Protein AF-A0A0C9VTY7-F1 (afdb_monomer_lite)

Structure (mmCIF, N/CA/C/O backbone):
data_AF-A0A0C9VTY7-F1
#
_entry.id   AF-A0A0C9VTY7-F1
#
loop_
_atom_site.group_PDB
_atom_site.id
_atom_site.type_symbol
_atom_site.label_atom_id
_atom_site.label_alt_id
_atom_site.label_comp_id
_atom_site.label_asym_id
_atom_site.label_entity_id
_atom_site.label_seq_id
_atom_site.pdbx_PDB_ins_code
_atom_site.Cartn_x
_atom_site.Cartn_y
_atom_site.Cartn_z
_atom_site.occupancy
_atom_site.B_iso_or_equiv
_atom_site.auth_seq_id
_atom_site.auth_comp_id
_atom_site.auth_asym_id
_atom_site.auth_atom_id
_atom_site.pdbx_PDB_model_num
ATOM 1 N N . ASN A 1 1 ? -18.142 -12.758 -41.971 1.00 35.06 1 ASN A N 1
ATOM 2 C CA . ASN A 1 1 ? -19.193 -12.155 -41.127 1.00 35.06 1 ASN A CA 1
ATOM 3 C C . ASN A 1 1 ? -19.067 -12.782 -39.743 1.00 35.06 1 ASN A C 1
ATOM 5 O O . ASN A 1 1 ? -19.565 -13.880 -39.543 1.00 35.06 1 ASN A O 1
ATOM 9 N N . PHE A 1 2 ? -18.262 -12.185 -38.860 1.00 32.06 2 PHE A N 1
ATOM 10 C CA . PHE A 1 2 ? -17.937 -12.742 -37.542 1.00 32.06 2 PHE A CA 1
ATOM 11 C C . PHE A 1 2 ? -18.556 -11.817 -36.490 1.00 32.06 2 PHE A C 1
ATOM 13 O O . PHE A 1 2 ? -18.163 -10.659 -36.382 1.00 32.06 2 PHE A O 1
ATOM 20 N N . LYS A 1 3 ? -19.565 -12.303 -35.763 1.00 42.81 3 LYS A N 1
ATOM 21 C CA . LYS A 1 3 ? -20.085 -11.657 -34.553 1.00 42.81 3 LYS A CA 1
ATOM 22 C C . LYS A 1 3 ? -19.570 -12.457 -33.367 1.00 42.81 3 LYS A C 1
ATOM 24 O O . LYS A 1 3 ? -19.920 -13.627 -33.244 1.00 42.81 3 LYS A O 1
ATOM 29 N N . ILE A 1 4 ? -18.775 -11.834 -32.503 1.00 48.75 4 ILE A N 1
ATOM 30 C CA . ILE A 1 4 ? -18.540 -12.347 -31.151 1.00 48.75 4 ILE A CA 1
ATOM 31 C C . ILE A 1 4 ? -19.103 -11.331 -30.160 1.00 48.75 4 ILE A C 1
ATOM 33 O O . ILE A 1 4 ? -18.948 -10.127 -30.343 1.00 48.75 4 ILE A O 1
ATOM 37 N N . LEU A 1 5 ? -19.706 -11.900 -29.117 1.00 47.16 5 LEU A N 1
ATOM 38 C CA . LEU A 1 5 ? -20.289 -11.340 -27.900 1.00 47.16 5 LEU A CA 1
ATOM 39 C C . LEU A 1 5 ? -21.820 -11.237 -27.888 1.00 47.16 5 LEU A C 1
ATOM 41 O O . LEU A 1 5 ? -22.489 -10.772 -28.808 1.00 47.16 5 LEU A O 1
ATOM 45 N N . TYR A 1 6 ? -22.339 -11.805 -26.803 1.00 54.84 6 TYR A N 1
ATOM 46 C CA . TYR A 1 6 ? -23.720 -12.127 -26.482 1.00 54.84 6 TYR A CA 1
ATOM 47 C C . TYR A 1 6 ? -24.621 -10.888 -26.582 1.00 54.84 6 TYR A C 1
ATOM 49 O O . TYR A 1 6 ? -24.477 -9.942 -25.814 1.00 54.84 6 TYR A O 1
ATOM 57 N N . SER A 1 7 ? -25.598 -10.907 -27.493 1.00 56.31 7 SER A N 1
ATOM 58 C CA . SER A 1 7 ? -26.464 -9.762 -27.832 1.00 56.31 7 SER A CA 1
ATOM 59 C C . SER A 1 7 ? -27.420 -9.302 -26.721 1.00 56.31 7 SER A C 1
ATOM 61 O O . SER A 1 7 ? -28.280 -8.462 -26.967 1.00 56.31 7 SER A O 1
ATOM 63 N N . LYS A 1 8 ? -27.330 -9.900 -25.529 1.00 60.34 8 LYS A N 1
ATOM 64 C CA . LYS A 1 8 ? -28.161 -9.581 -24.361 1.00 60.34 8 LYS A CA 1
ATOM 65 C C . LYS A 1 8 ? -27.415 -8.790 -23.283 1.00 60.34 8 LYS A C 1
ATOM 67 O O . LYS A 1 8 ? -28.044 -8.407 -22.305 1.00 60.34 8 LYS A O 1
ATOM 72 N N . VAL A 1 9 ? -26.107 -8.560 -23.429 1.00 63.75 9 VAL A N 1
ATOM 73 C CA . VAL A 1 9 ? -25.357 -7.681 -22.520 1.00 63.75 9 VAL A CA 1
ATOM 74 C C . VAL A 1 9 ? -25.272 -6.301 -23.158 1.00 63.75 9 VAL A C 1
ATOM 76 O O . VAL A 1 9 ? -24.829 -6.179 -24.298 1.00 63.75 9 VAL A O 1
ATOM 79 N N . ASN A 1 10 ? -25.695 -5.265 -22.435 1.00 69.81 10 ASN A N 1
ATOM 80 C CA . ASN A 1 10 ? -25.363 -3.896 -22.808 1.00 69.81 10 ASN A CA 1
ATOM 81 C C . ASN A 1 10 ? -23.847 -3.722 -22.624 1.00 69.81 10 ASN A C 1
ATOM 83 O O . ASN A 1 10 ? -23.364 -3.719 -21.493 1.00 69.81 10 ASN A O 1
ATOM 87 N N . ILE A 1 11 ? -23.091 -3.678 -23.724 1.00 67.38 11 ILE A N 1
ATOM 88 C CA . ILE A 1 11 ? -21.632 -3.546 -23.672 1.00 67.38 11 ILE A CA 1
ATOM 89 C C . ILE A 1 11 ? -21.311 -2.071 -23.450 1.00 67.38 11 ILE A C 1
ATOM 91 O O . ILE A 1 11 ? -21.278 -1.276 -24.388 1.00 67.38 11 ILE A O 1
ATOM 95 N N . ILE A 1 12 ? -21.088 -1.718 -22.189 1.00 72.38 12 ILE A N 1
ATOM 96 C CA . ILE A 1 12 ? -20.514 -0.431 -21.801 1.00 72.38 12 ILE A CA 1
ATOM 97 C C . ILE A 1 12 ? -19.079 -0.367 -22.357 1.00 72.38 12 ILE A C 1
ATOM 99 O O . ILE A 1 12 ? -18.383 -1.385 -22.413 1.00 72.38 12 ILE A O 1
ATOM 103 N N . SER A 1 13 ? -18.639 0.799 -22.841 1.00 85.31 13 SER A N 1
ATOM 104 C CA . SER A 1 13 ? -17.305 0.928 -23.437 1.00 85.31 13 SER A CA 1
ATOM 105 C C . SER A 1 13 ? -16.207 0.653 -22.406 1.00 85.31 13 SER A C 1
ATOM 107 O O . SER A 1 13 ? -16.355 0.947 -21.221 1.00 85.31 13 SER A O 1
ATOM 109 N N . GLN A 1 14 ? -15.061 0.145 -22.870 1.00 86.75 14 GLN A N 1
ATOM 110 C CA . GLN A 1 14 ? -13.888 -0.078 -22.013 1.00 86.75 14 GLN A CA 1
ATOM 111 C C . GLN A 1 14 ? -13.461 1.195 -21.269 1.00 86.75 14 GLN A C 1
ATOM 113 O O . GLN A 1 14 ? -13.024 1.117 -20.128 1.00 86.75 14 GLN A O 1
ATOM 118 N N . SER A 1 15 ? -13.623 2.364 -21.898 1.00 85.38 15 SER A N 1
ATOM 119 C CA . SER A 1 15 ? -13.305 3.657 -21.290 1.00 85.38 15 SER A CA 1
ATOM 120 C C . SER A 1 15 ? -14.190 3.979 -20.088 1.00 85.38 15 SER A C 1
ATOM 122 O O . SER A 1 15 ? -13.682 4.480 -19.094 1.00 85.38 15 SER A O 1
ATOM 124 N N . ILE A 1 16 ? -15.490 3.673 -20.164 1.00 83.44 16 ILE A N 1
ATOM 125 C CA . ILE A 1 16 ? -16.423 3.909 -19.058 1.00 83.44 16 ILE A CA 1
ATOM 126 C C . ILE A 1 16 ? -16.121 2.930 -17.924 1.00 83.44 16 ILE A C 1
ATOM 128 O O . ILE A 1 16 ? -15.999 3.351 -16.786 1.00 83.44 16 ILE A O 1
ATOM 132 N N . VAL A 1 17 ? -15.875 1.649 -18.228 1.00 88.12 17 VAL A N 1
ATOM 133 C CA . VAL A 1 17 ? -15.476 0.672 -17.198 1.00 88.12 17 VAL A CA 1
ATOM 134 C C . VAL A 1 17 ? -14.193 1.107 -16.483 1.00 88.12 17 VAL A C 1
ATOM 136 O O . VAL A 1 17 ? -14.121 1.036 -15.262 1.00 88.12 17 VAL A O 1
ATOM 139 N N . ALA A 1 18 ? -13.183 1.568 -17.224 1.00 87.56 18 ALA A N 1
ATOM 140 C CA . ALA A 1 18 ? -11.934 2.037 -16.632 1.00 87.56 18 ALA A CA 1
ATOM 141 C C . ALA A 1 18 ? -12.139 3.280 -15.753 1.00 87.56 18 ALA A C 1
ATOM 143 O O . ALA A 1 18 ? -11.557 3.360 -14.672 1.00 87.56 18 ALA A O 1
ATOM 144 N N . GLN A 1 19 ? -12.974 4.221 -16.201 1.00 88.00 19 GLN A N 1
ATOM 145 C CA . GLN A 1 19 ? -13.331 5.401 -15.421 1.00 88.00 19 GLN A CA 1
ATOM 146 C C . GLN A 1 19 ? -14.052 5.009 -14.127 1.00 88.00 19 GLN A C 1
ATOM 148 O O . GLN A 1 19 ? -13.596 5.388 -13.052 1.00 88.00 19 GLN A O 1
ATOM 153 N N . ASP A 1 20 ? -15.108 4.201 -14.218 1.00 91.00 20 ASP A N 1
ATOM 154 C CA . ASP A 1 20 ? -15.918 3.786 -13.070 1.00 91.00 20 ASP A CA 1
ATOM 155 C C . ASP A 1 20 ? -15.078 3.017 -12.039 1.00 91.00 20 ASP A C 1
ATOM 157 O O . ASP A 1 20 ? -15.181 3.253 -10.836 1.00 91.00 20 ASP A O 1
ATOM 161 N N . VAL A 1 21 ? -14.200 2.115 -12.499 1.00 90.69 21 VAL A N 1
ATOM 162 C CA . VAL A 1 21 ? -13.268 1.389 -11.620 1.00 90.69 21 VAL A CA 1
ATOM 163 C C . VAL A 1 21 ? -12.281 2.348 -10.955 1.00 90.69 21 VAL A C 1
ATOM 165 O O . VAL A 1 21 ? -12.004 2.194 -9.767 1.00 90.69 21 VAL A O 1
ATOM 168 N N . GLY A 1 22 ? -11.772 3.340 -11.689 1.00 90.75 22 GLY A N 1
ATOM 169 C CA . GLY A 1 22 ? -10.887 4.368 -11.142 1.00 90.75 22 GLY A CA 1
ATOM 170 C C . GLY A 1 22 ? -11.570 5.212 -10.066 1.00 90.75 22 GLY A C 1
ATOM 171 O O . GLY A 1 22 ? -11.017 5.387 -8.981 1.00 90.75 22 GLY A O 1
ATOM 172 N N . GLU A 1 23 ? -12.793 5.674 -10.325 1.00 92.62 23 GLU A N 1
ATOM 173 C CA . GLU A 1 23 ? -13.594 6.442 -9.365 1.00 92.62 23 GLU A CA 1
ATOM 174 C C . GLU A 1 23 ? -13.925 5.612 -8.118 1.00 92.62 23 GLU A C 1
ATOM 176 O O . GLU A 1 23 ? -13.737 6.081 -6.991 1.00 92.62 23 GLU A O 1
ATOM 181 N N . MET A 1 24 ? -14.342 4.356 -8.305 1.00 92.19 24 MET A N 1
ATOM 182 C CA . MET A 1 24 ? -14.591 3.423 -7.207 1.00 92.19 24 MET A CA 1
ATOM 183 C C . MET A 1 24 ? -13.326 3.206 -6.374 1.00 92.19 24 MET A C 1
ATOM 185 O O . MET A 1 24 ? -13.387 3.272 -5.149 1.00 92.19 24 MET A O 1
ATOM 189 N N . PHE A 1 25 ? -12.176 3.003 -7.019 1.00 9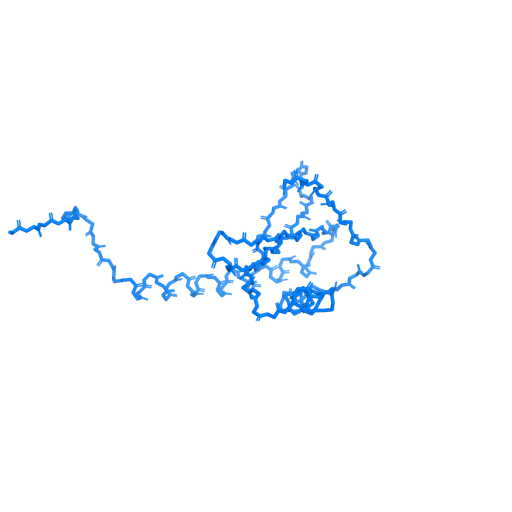0.50 25 PHE A N 1
ATOM 190 C CA . PHE A 1 25 ? -10.904 2.858 -6.323 1.00 90.50 25 PHE A CA 1
ATOM 191 C C . PHE A 1 25 ? -10.566 4.103 -5.500 1.00 90.50 25 PHE A C 1
ATOM 193 O O . PHE A 1 25 ? -10.246 3.969 -4.322 1.00 90.50 25 PHE A O 1
ATOM 200 N N . THR A 1 26 ? -10.683 5.309 -6.067 1.00 91.12 26 THR A N 1
ATOM 201 C CA . THR A 1 26 ? -10.417 6.558 -5.335 1.00 91.12 26 THR A CA 1
ATOM 202 C C . THR A 1 26 ? -11.329 6.706 -4.117 1.00 91.12 26 THR A C 1
ATOM 204 O O . THR A 1 26 ? -10.844 7.003 -3.025 1.00 91.12 26 THR A O 1
ATOM 207 N N . LEU A 1 27 ? -12.630 6.446 -4.270 1.00 92.50 27 LEU A N 1
ATOM 208 C CA . LEU A 1 27 ? -13.594 6.522 -3.168 1.00 92.50 27 LEU A CA 1
ATOM 209 C C . LEU A 1 27 ? -13.303 5.485 -2.076 1.00 92.50 27 LEU A C 1
ATOM 211 O O . LEU A 1 27 ? -13.272 5.816 -0.889 1.00 92.50 27 LEU A O 1
ATOM 215 N N . THR A 1 28 ? -13.066 4.230 -2.461 1.00 91.06 28 THR A N 1
ATOM 216 C CA . THR A 1 28 ? -12.748 3.157 -1.514 1.00 91.06 28 THR A CA 1
ATOM 217 C C . THR A 1 28 ? -11.423 3.417 -0.808 1.00 91.06 28 THR A C 1
ATOM 219 O O . THR A 1 28 ? -11.336 3.206 0.400 1.00 91.06 28 THR A O 1
ATOM 222 N N . LYS A 1 29 ? -10.413 3.923 -1.520 1.00 91.50 29 LYS A N 1
ATOM 223 C CA . LYS A 1 29 ? -9.104 4.263 -0.958 1.00 91.50 29 LYS A CA 1
ATOM 224 C C . LYS A 1 29 ? -9.228 5.289 0.161 1.00 91.50 29 LYS A C 1
ATOM 226 O O . LYS A 1 29 ? -8.674 5.065 1.231 1.00 91.50 29 LYS A O 1
ATOM 231 N N . GLU A 1 30 ? -9.998 6.356 -0.037 1.00 90.94 30 GLU A N 1
ATOM 232 C CA . GLU A 1 30 ? -10.245 7.346 1.019 1.00 90.94 30 GLU A CA 1
ATOM 233 C C . GLU A 1 30 ? -10.935 6.725 2.245 1.00 90.94 30 GLU A C 1
ATOM 235 O O . GLU A 1 30 ? -10.524 6.981 3.374 1.00 90.94 30 GLU A O 1
ATOM 240 N N . ASN A 1 31 ? -11.905 5.825 2.056 1.00 90.06 31 ASN A N 1
ATOM 241 C CA . ASN A 1 31 ? -12.528 5.110 3.179 1.00 90.06 31 ASN A CA 1
ATOM 242 C C . ASN A 1 31 ? -11.532 4.218 3.935 1.00 90.06 31 ASN A C 1
ATOM 244 O O . ASN A 1 31 ? -11.558 4.168 5.164 1.00 90.06 31 ASN A O 1
ATOM 248 N N . VAL A 1 32 ? -10.638 3.537 3.215 1.00 88.31 32 VAL A N 1
ATOM 249 C CA . VAL A 1 32 ? -9.583 2.704 3.810 1.00 88.31 32 VAL A CA 1
ATOM 250 C C . VAL A 1 32 ? -8.600 3.552 4.625 1.00 88.31 32 VAL A C 1
ATOM 252 O O . VAL A 1 32 ? -8.205 3.132 5.713 1.00 88.31 32 VAL A O 1
ATOM 255 N N . LYS A 1 33 ? -8.249 4.762 4.160 1.00 89.12 33 LYS A N 1
ATOM 256 C CA . LYS A 1 33 ? -7.426 5.710 4.938 1.00 89.12 33 LYS A CA 1
ATOM 257 C C . LYS A 1 33 ? -8.070 6.016 6.285 1.00 89.12 33 LYS A C 1
ATOM 259 O O . LYS A 1 33 ? -7.428 5.864 7.321 1.00 89.12 33 LYS A O 1
ATOM 264 N N . TRP A 1 34 ? -9.346 6.400 6.276 1.00 86.44 34 TRP A N 1
ATOM 265 C CA . TRP A 1 34 ? -10.072 6.718 7.507 1.00 86.44 34 TRP A CA 1
ATOM 266 C C . TRP A 1 34 ? -10.208 5.518 8.437 1.00 86.44 34 TRP A C 1
ATOM 268 O O . TRP A 1 34 ? -10.035 5.669 9.644 1.00 86.44 34 TRP A O 1
ATOM 278 N N . TYR A 1 35 ? -10.443 4.331 7.879 1.00 85.12 35 TYR A N 1
ATOM 279 C CA . TYR A 1 35 ? -10.528 3.098 8.654 1.00 85.12 35 TYR A CA 1
ATOM 280 C C . TYR A 1 35 ? -9.246 2.843 9.459 1.00 85.12 35 TYR A C 1
ATOM 282 O O . TYR A 1 35 ? -9.299 2.623 10.668 1.00 85.12 35 TYR A O 1
ATOM 290 N N . PHE A 1 36 ? -8.078 2.929 8.818 1.00 79.81 36 PHE A N 1
ATOM 291 C CA . PHE A 1 36 ? -6.805 2.666 9.494 1.00 79.81 36 PHE A CA 1
ATOM 292 C C . PHE A 1 36 ? -6.345 3.785 10.434 1.00 79.81 36 PHE A C 1
ATOM 294 O O . PHE A 1 36 ? -5.585 3.502 11.357 1.00 79.81 36 PHE A O 1
ATOM 301 N N . VAL A 1 37 ? -6.812 5.024 10.252 1.00 78.56 37 VAL A N 1
ATOM 302 C CA . VAL A 1 37 ? -6.585 6.110 11.224 1.00 78.56 37 VAL A CA 1
ATOM 303 C C . VAL A 1 37 ? -7.331 5.851 12.539 1.00 78.56 37 VAL A C 1
ATOM 305 O O . VAL A 1 37 ? -6.811 6.188 13.600 1.00 78.56 37 VAL A O 1
ATOM 308 N N . ASP A 1 38 ? -8.520 5.250 12.475 1.00 74.81 38 ASP A N 1
ATOM 309 C CA . ASP A 1 38 ? -9.380 4.991 13.642 1.00 74.81 38 ASP A CA 1
ATOM 310 C C . ASP A 1 38 ? -9.136 3.611 14.290 1.00 74.81 38 ASP A C 1
ATOM 312 O O . ASP A 1 38 ? -9.620 3.323 15.382 1.00 74.81 38 ASP A O 1
ATOM 316 N N . THR A 1 39 ? -8.366 2.735 13.635 1.00 73.69 39 THR A N 1
ATOM 317 C CA . THR A 1 39 ? -8.138 1.363 14.109 1.00 73.69 39 THR A CA 1
ATOM 318 C C . THR A 1 39 ? -7.174 1.326 15.302 1.00 73.69 39 THR A C 1
ATOM 320 O O . THR A 1 39 ? -5.965 1.502 15.149 1.00 73.69 39 THR A O 1
ATOM 323 N N . ASP A 1 40 ? -7.692 0.992 16.487 1.00 70.06 40 ASP A N 1
ATOM 324 C CA . ASP A 1 40 ? -6.893 0.640 17.669 1.00 70.06 40 ASP A CA 1
ATOM 325 C C . ASP A 1 40 ? -6.475 -0.840 17.588 1.00 70.06 40 ASP A C 1
ATOM 327 O O . ASP A 1 40 ? -7.155 -1.745 18.077 1.00 70.06 40 ASP A O 1
ATOM 331 N N . GLY A 1 41 ? -5.385 -1.121 16.867 1.00 74.62 41 GLY A N 1
ATOM 332 C CA . GLY A 1 41 ? -4.944 -2.491 16.606 1.00 74.62 41 GLY A CA 1
ATOM 333 C C . GLY A 1 41 ? -3.540 -2.606 16.016 1.00 74.62 41 GLY A C 1
ATOM 334 O O . GLY A 1 41 ? -2.909 -1.627 15.620 1.00 74.62 41 GLY A O 1
ATOM 335 N N . LYS A 1 42 ? -3.021 -3.839 15.961 1.00 81.56 42 LYS A N 1
ATOM 336 C CA . LYS A 1 42 ? -1.760 -4.130 15.266 1.00 81.56 42 LYS A CA 1
ATOM 337 C C . LYS A 1 42 ? -2.045 -4.386 13.793 1.00 81.56 42 LYS A C 1
ATOM 339 O O . LYS A 1 42 ? -2.761 -5.327 13.458 1.00 81.56 42 LYS A O 1
ATOM 344 N N . ILE A 1 43 ? -1.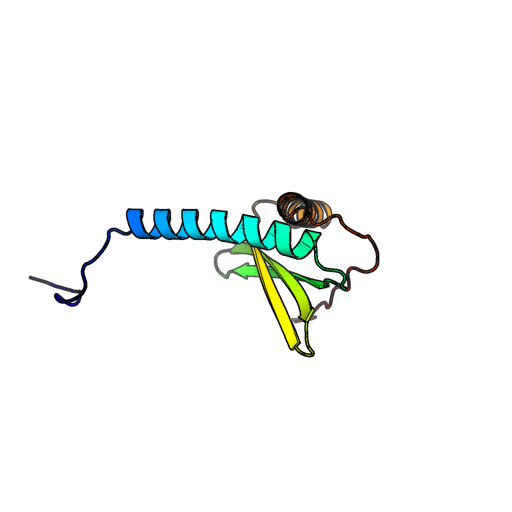423 -3.585 12.940 1.00 84.62 43 ILE A N 1
ATOM 345 C CA . ILE A 1 43 ? -1.388 -3.802 11.497 1.00 84.62 43 ILE A CA 1
ATOM 346 C C . ILE A 1 43 ? -0.078 -4.494 11.113 1.00 84.62 43 ILE A C 1
ATOM 348 O O . ILE A 1 43 ? 0.996 -4.158 11.615 1.00 84.62 43 ILE A O 1
ATOM 352 N N . HIS A 1 44 ? -0.167 -5.465 10.218 1.00 86.62 44 HIS A N 1
ATOM 353 C CA . HIS A 1 44 ? 0.965 -6.141 9.603 1.00 86.62 44 HIS A CA 1
ATOM 354 C C . HIS A 1 44 ? 1.039 -5.722 8.143 1.00 86.62 44 HIS A C 1
ATOM 356 O O . HIS A 1 44 ? 0.060 -5.835 7.414 1.00 86.62 44 HIS A O 1
ATOM 362 N N . ILE A 1 45 ? 2.202 -5.244 7.713 1.00 89.00 45 ILE A N 1
ATOM 363 C CA . ILE A 1 45 ? 2.443 -4.907 6.312 1.00 89.00 45 ILE A CA 1
ATOM 364 C C . ILE A 1 45 ? 3.158 -6.089 5.671 1.00 89.00 45 ILE A C 1
ATOM 366 O O . ILE A 1 45 ? 4.216 -6.504 6.149 1.00 89.00 45 ILE A O 1
ATOM 370 N N . VAL A 1 46 ? 2.582 -6.618 4.596 1.00 90.69 46 VAL A N 1
ATOM 371 C CA . VAL A 1 46 ? 3.168 -7.707 3.811 1.00 90.69 46 VAL A CA 1
ATOM 372 C C . VAL A 1 46 ? 3.501 -7.170 2.430 1.00 90.69 46 VAL A C 1
ATOM 374 O O . VAL A 1 46 ? 2.654 -6.574 1.763 1.00 90.69 46 VAL A O 1
ATOM 377 N N . ILE A 1 47 ? 4.751 -7.372 2.028 1.00 91.38 47 ILE A N 1
ATOM 378 C CA . ILE A 1 47 ? 5.300 -6.905 0.759 1.00 91.38 47 ILE A CA 1
ATOM 379 C C . ILE A 1 47 ? 5.748 -8.138 -0.006 1.00 91.38 47 ILE A C 1
ATOM 381 O O . ILE A 1 47 ? 6.540 -8.924 0.517 1.00 91.38 47 ILE A O 1
ATOM 385 N N . ASP A 1 48 ? 5.252 -8.283 -1.225 1.00 90.88 48 ASP A N 1
ATOM 386 C CA . ASP A 1 48 ? 5.651 -9.348 -2.136 1.00 90.88 48 ASP A CA 1
ATOM 387 C C . ASP A 1 48 ? 6.192 -8.732 -3.422 1.00 90.88 48 ASP A C 1
ATOM 389 O O . ASP A 1 48 ? 5.544 -7.879 -4.023 1.00 90.88 48 ASP A O 1
ATOM 393 N N . GLY A 1 49 ? 7.399 -9.122 -3.816 1.00 90.12 49 GLY A N 1
ATOM 394 C CA . GLY A 1 49 ? 8.080 -8.593 -4.990 1.00 90.12 49 GLY A CA 1
ATOM 395 C C . GLY A 1 49 ? 8.395 -9.714 -5.964 1.00 90.12 49 GLY A C 1
ATOM 396 O O . GLY A 1 49 ? 9.060 -10.678 -5.593 1.00 90.12 49 GLY A O 1
ATOM 397 N N . TRP A 1 50 ? 7.974 -9.574 -7.219 1.00 90.56 50 TRP A N 1
ATOM 398 C CA . TRP A 1 50 ? 8.235 -10.576 -8.252 1.00 90.56 50 TRP A CA 1
ATOM 399 C C . TRP A 1 50 ? 8.643 -9.942 -9.575 1.00 90.56 50 TRP A C 1
ATOM 401 O O . TRP A 1 50 ? 8.309 -8.798 -9.886 1.00 90.56 50 TRP A O 1
ATOM 411 N N . THR A 1 51 ? 9.341 -10.728 -10.389 1.00 89.50 51 THR A N 1
ATOM 412 C CA . THR A 1 51 ? 9.666 -10.385 -11.772 1.00 89.50 51 THR A CA 1
ATOM 413 C C . THR A 1 51 ? 8.950 -11.357 -12.694 1.00 89.50 51 THR A C 1
ATOM 415 O O . THR A 1 51 ? 9.140 -12.569 -12.622 1.00 89.50 51 THR A O 1
ATOM 418 N N . SER A 1 52 ? 8.090 -10.825 -13.558 1.00 86.75 52 SER A N 1
ATOM 419 C CA . SER A 1 52 ? 7.421 -11.608 -14.592 1.00 86.75 52 SER A CA 1
ATOM 420 C C . SER A 1 52 ? 8.436 -12.183 -15.594 1.00 86.75 52 SER A C 1
ATOM 422 O O . SER A 1 52 ? 9.507 -11.603 -15.794 1.00 86.75 52 SER A O 1
ATOM 424 N N . PRO A 1 53 ? 8.089 -13.258 -16.325 1.00 84.44 53 PRO A N 1
ATOM 425 C CA . PRO A 1 53 ? 8.949 -13.816 -17.376 1.00 84.44 53 PRO A CA 1
ATOM 426 C C . PRO A 1 53 ? 9.317 -12.821 -18.488 1.00 84.44 53 PRO A C 1
ATOM 428 O O . PRO A 1 53 ? 10.265 -13.038 -19.234 1.00 84.44 53 PRO A O 1
ATOM 431 N N . GLN A 1 54 ? 8.555 -11.731 -18.608 1.00 86.12 54 GLN A N 1
ATOM 432 C CA . GLN A 1 54 ? 8.766 -10.649 -19.570 1.00 86.12 54 GLN A CA 1
ATOM 433 C C . GLN A 1 54 ? 9.664 -9.533 -19.005 1.00 86.12 54 GLN A C 1
ATOM 435 O O . GLN A 1 54 ? 9.767 -8.468 -19.603 1.00 86.12 54 GLN A O 1
ATOM 440 N N . VAL A 1 55 ? 10.325 -9.780 -17.868 1.00 81.62 55 VAL A N 1
ATOM 441 C CA . VAL A 1 55 ? 11.244 -8.856 -17.178 1.00 81.62 55 VAL A CA 1
ATOM 442 C C . VAL A 1 55 ? 10.546 -7.602 -16.624 1.00 81.62 55 VAL A C 1
ATOM 444 O O . VAL A 1 55 ? 11.194 -6.626 -16.264 1.00 81.62 55 VAL A O 1
ATOM 447 N N . PHE A 1 56 ? 9.216 -7.628 -16.484 1.00 86.94 56 PHE A N 1
ATOM 448 C CA . PHE A 1 56 ? 8.503 -6.621 -15.692 1.00 86.94 56 PHE A CA 1
ATOM 449 C C . PHE A 1 56 ? 8.531 -7.012 -14.229 1.00 86.94 56 PHE A C 1
ATOM 451 O O . PHE A 1 56 ? 8.016 -8.073 -13.871 1.00 86.94 56 PHE A O 1
ATOM 458 N N . SER A 1 57 ? 9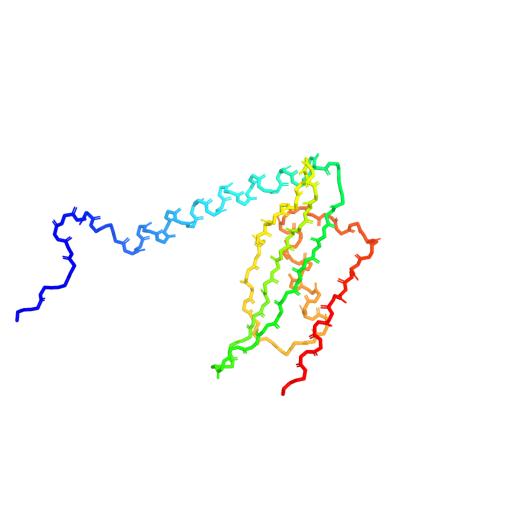.110 -6.152 -13.407 1.00 91.31 57 SER A N 1
ATOM 459 C CA . SER A 1 57 ? 9.181 -6.335 -11.966 1.00 91.31 57 SER A CA 1
ATOM 460 C C . SER A 1 57 ? 8.120 -5.510 -11.267 1.00 91.31 57 SER A C 1
ATOM 462 O O . SER A 1 57 ? 7.754 -4.427 -11.730 1.00 91.31 57 SER A O 1
ATOM 464 N N . SER A 1 58 ? 7.584 -6.020 -10.169 1.00 91.88 58 SER A N 1
ATOM 465 C CA . SER A 1 58 ? 6.538 -5.335 -9.417 1.00 91.88 58 SER A CA 1
ATOM 466 C C . SER A 1 58 ? 6.619 -5.670 -7.937 1.00 91.88 58 SER A C 1
ATOM 468 O O . SER A 1 58 ? 7.143 -6.724 -7.576 1.00 91.88 58 SER A O 1
ATOM 470 N N . ILE A 1 59 ? 6.087 -4.780 -7.099 1.00 93.75 59 ILE A N 1
ATOM 471 C CA . ILE A 1 59 ? 5.786 -5.089 -5.700 1.00 93.75 59 ILE A CA 1
ATOM 472 C C . ILE A 1 59 ? 4.293 -4.945 -5.442 1.00 93.75 59 ILE A C 1
ATOM 474 O O . ILE A 1 59 ? 3.676 -3.948 -5.819 1.00 93.75 59 ILE A O 1
ATOM 478 N N . GLY A 1 60 ? 3.723 -5.939 -4.778 1.00 94.44 60 GLY A N 1
ATOM 479 C CA . GLY A 1 60 ? 2.427 -5.858 -4.130 1.00 94.44 60 GLY A CA 1
ATOM 480 C C . GLY A 1 60 ? 2.615 -5.491 -2.665 1.00 94.44 60 GLY A C 1
ATOM 481 O O . GLY A 1 60 ? 3.435 -6.091 -1.968 1.00 94.44 60 GLY A O 1
ATOM 482 N N . ILE A 1 61 ? 1.850 -4.512 -2.191 1.00 93.94 61 ILE A N 1
ATOM 483 C CA . ILE A 1 61 ? 1.826 -4.109 -0.783 1.00 93.94 61 ILE A CA 1
ATOM 484 C C . ILE A 1 61 ? 0.431 -4.386 -0.239 1.00 93.94 61 ILE A C 1
ATOM 486 O O . ILE A 1 61 ? -0.569 -3.921 -0.790 1.00 93.94 61 ILE A O 1
ATOM 490 N N . THR A 1 62 ? 0.362 -5.122 0.865 1.00 93.50 62 THR A N 1
ATOM 491 C CA . THR A 1 62 ? -0.895 -5.430 1.550 1.00 93.50 62 THR A CA 1
ATOM 492 C C . THR A 1 62 ? -0.803 -5.118 3.037 1.00 93.50 62 THR A C 1
ATOM 494 O O . THR A 1 62 ? 0.282 -5.136 3.626 1.00 93.50 62 THR A O 1
ATOM 497 N N . ILE A 1 63 ? -1.953 -4.842 3.646 1.00 90.44 63 ILE A N 1
ATOM 498 C CA . ILE A 1 63 ? -2.116 -4.767 5.094 1.00 90.44 63 ILE A CA 1
ATOM 499 C C . ILE A 1 63 ? -2.975 -5.923 5.561 1.00 90.44 63 ILE A C 1
ATOM 501 O O . ILE A 1 63 ? -3.998 -6.229 4.955 1.00 90.44 63 ILE A O 1
ATOM 505 N N . GLN A 1 64 ? -2.557 -6.523 6.667 1.00 89.56 64 GLN A N 1
ATOM 506 C CA . GLN A 1 64 ? -3.277 -7.567 7.369 1.00 89.56 64 GLN A CA 1
ATOM 507 C C . GLN A 1 64 ? -3.490 -7.145 8.820 1.00 89.56 64 GLN A C 1
ATOM 509 O O . GLN A 1 64 ? -2.561 -6.660 9.468 1.00 89.56 64 GLN A O 1
ATOM 514 N N . TYR A 1 65 ? -4.691 -7.328 9.351 1.00 85.88 65 TYR A N 1
ATOM 515 C CA . TYR A 1 65 ? -4.985 -7.048 10.757 1.00 85.88 65 TYR A CA 1
ATOM 516 C C . TYR A 1 65 ? -6.011 -8.036 11.298 1.00 85.88 65 TYR A C 1
ATOM 518 O O . TYR A 1 65 ? -6.760 -8.649 10.543 1.00 85.88 65 TYR A O 1
ATOM 526 N N . ALA A 1 66 ? -6.016 -8.218 12.617 1.00 87.19 66 ALA A N 1
ATOM 527 C CA . ALA A 1 66 ? -6.985 -9.076 13.281 1.00 87.19 66 ALA A CA 1
ATOM 528 C C . ALA A 1 66 ? -8.203 -8.255 13.720 1.00 87.19 66 ALA A C 1
ATOM 530 O O . ALA A 1 66 ? -8.045 -7.265 14.434 1.00 87.19 66 ALA A O 1
ATOM 531 N N . CYS A 1 67 ? -9.399 -8.687 13.333 1.00 84.50 67 CYS A N 1
ATOM 532 C CA . CYS A 1 67 ? -10.675 -8.091 13.717 1.00 84.50 67 CYS A CA 1
ATOM 533 C C . CYS A 1 67 ? -11.661 -9.213 14.050 1.00 84.50 67 CYS A C 1
ATOM 535 O O . CYS A 1 67 ? -11.799 -10.154 13.273 1.00 84.50 67 CYS A O 1
ATOM 537 N N . ASP A 1 68 ? -12.287 -9.166 15.227 1.00 88.12 68 ASP A N 1
ATOM 538 C CA . ASP A 1 68 ? -13.306 -10.138 15.660 1.00 88.12 68 ASP A CA 1
ATOM 539 C C . ASP A 1 68 ? -12.909 -11.625 15.510 1.00 88.12 68 ASP A C 1
ATOM 541 O O . ASP A 1 68 ? -13.733 -12.493 15.236 1.00 88.12 68 ASP A O 1
ATOM 545 N N . GLY A 1 69 ? -11.624 -11.944 15.706 1.00 88.31 69 GLY A N 1
ATOM 546 C CA . GLY A 1 69 ? -11.103 -13.313 15.581 1.00 88.31 69 GLY A CA 1
ATOM 547 C C . GLY A 1 69 ? -10.794 -13.760 14.147 1.00 88.31 69 GLY A C 1
ATOM 548 O O . GLY A 1 69 ? -10.397 -14.909 13.944 1.00 88.31 69 GLY A O 1
ATOM 549 N N . HIS A 1 70 ? -10.914 -12.861 13.172 1.00 89.62 70 HIS A N 1
ATOM 550 C CA . HIS A 1 70 ? -10.574 -13.075 11.769 1.00 89.62 70 HIS A CA 1
ATOM 551 C C . HIS A 1 70 ? -9.377 -12.214 11.355 1.00 89.62 70 HIS A C 1
ATOM 553 O O . HIS A 1 70 ? -9.115 -11.171 11.950 1.00 89.62 70 HIS A O 1
ATOM 559 N N . ILE A 1 71 ? -8.624 -12.672 10.350 1.00 89.44 71 ILE A N 1
ATOM 560 C CA . ILE A 1 71 ? -7.580 -11.865 9.710 1.00 89.44 71 ILE A CA 1
ATOM 561 C C . ILE A 1 71 ? -8.197 -11.232 8.471 1.00 89.44 71 ILE A C 1
ATOM 563 O O . ILE A 1 71 ? -8.567 -11.942 7.537 1.00 89.44 71 ILE A O 1
ATOM 567 N N . GLU A 1 72 ? -8.265 -9.911 8.473 1.00 89.50 72 GLU A N 1
ATOM 568 C CA . GLU A 1 72 ? -8.694 -9.110 7.335 1.00 89.50 72 GLU A CA 1
ATOM 569 C C . GLU A 1 72 ? -7.482 -8.659 6.527 1.00 89.50 72 GLU A C 1
ATOM 571 O O . GLU A 1 72 ? -6.409 -8.405 7.085 1.00 89.50 72 GLU A O 1
ATOM 576 N N . VAL A 1 73 ? -7.646 -8.565 5.205 1.00 90.06 73 VAL A N 1
ATOM 577 C CA . VAL A 1 73 ? -6.559 -8.239 4.274 1.00 90.06 73 VAL A CA 1
ATOM 578 C C . VAL A 1 73 ? -7.001 -7.178 3.274 1.00 90.06 73 VAL A C 1
ATOM 580 O O . VAL A 1 73 ? -8.015 -7.334 2.599 1.00 90.06 73 VAL A O 1
ATOM 583 N N . PHE A 1 74 ? -6.191 -6.132 3.125 1.00 90.44 74 PHE A N 1
ATOM 584 C CA . PHE A 1 74 ? -6.370 -5.082 2.124 1.00 90.44 74 PHE A CA 1
ATOM 585 C C . PHE A 1 74 ? -5.143 -5.003 1.227 1.00 90.44 74 PHE A C 1
ATOM 587 O O . PHE A 1 74 ? -4.018 -4.889 1.711 1.00 90.44 74 PHE A O 1
ATOM 594 N N . ILE A 1 75 ? -5.359 -5.023 -0.087 1.00 92.31 75 ILE A N 1
ATOM 595 C CA . ILE A 1 75 ? -4.316 -4.681 -1.053 1.00 92.31 75 ILE A CA 1
ATOM 596 C C . ILE A 1 75 ? -4.250 -3.159 -1.117 1.00 92.31 75 ILE A C 1
ATOM 598 O O . ILE A 1 75 ? -5.247 -2.516 -1.439 1.00 92.31 75 ILE A O 1
ATOM 602 N N . LEU A 1 76 ? -3.093 -2.594 -0.783 1.00 92.12 76 LEU A N 1
ATOM 603 C CA . LEU A 1 76 ? -2.890 -1.151 -0.827 1.00 92.12 76 LEU A CA 1
ATOM 604 C C . LEU A 1 76 ? -2.473 -0.693 -2.214 1.00 92.12 76 LEU A C 1
ATOM 606 O O . LEU A 1 76 ? -3.027 0.274 -2.731 1.00 92.12 76 LEU A O 1
ATOM 610 N N . GLU A 1 77 ? -1.470 -1.353 -2.785 1.00 91.56 77 GLU A N 1
ATOM 611 C CA . GLU A 1 77 ? -0.870 -0.894 -4.027 1.00 91.56 77 GLU A CA 1
ATOM 612 C C . GLU A 1 77 ? -0.175 -2.026 -4.776 1.00 91.56 77 GLU A C 1
ATOM 614 O O . GLU A 1 77 ? 0.320 -2.992 -4.181 1.00 91.56 77 GLU A O 1
ATOM 619 N N . PHE A 1 78 ? -0.126 -1.859 -6.093 1.00 92.44 78 PHE A N 1
ATOM 620 C CA . PHE A 1 78 ? 0.633 -2.694 -7.006 1.00 92.44 78 PHE A CA 1
ATOM 621 C C . PHE A 1 78 ? 1.556 -1.795 -7.826 1.00 92.44 78 PHE A C 1
ATOM 623 O O . PHE A 1 78 ? 1.118 -1.095 -8.739 1.00 92.44 78 PHE A O 1
ATOM 630 N N . ILE A 1 79 ? 2.844 -1.802 -7.500 1.00 92.50 79 ILE A N 1
ATOM 631 C CA . ILE A 1 79 ? 3.811 -0.851 -8.052 1.00 92.50 79 ILE A CA 1
ATOM 632 C C . ILE A 1 79 ? 4.691 -1.567 -9.070 1.00 92.50 79 ILE A C 1
ATOM 634 O O . ILE A 1 79 ? 5.367 -2.536 -8.731 1.00 92.50 79 ILE A O 1
ATOM 638 N N . GLY A 1 80 ? 4.721 -1.072 -10.308 1.00 93.31 80 GLY A N 1
ATOM 639 C CA . GLY A 1 80 ? 5.728 -1.468 -11.292 1.00 93.31 80 GLY A CA 1
ATOM 640 C C . GLY A 1 80 ? 7.098 -0.890 -10.927 1.00 93.31 80 GLY A C 1
ATOM 641 O O . GLY A 1 80 ? 7.216 0.306 -10.670 1.00 93.31 80 GLY A O 1
ATOM 642 N N . LEU A 1 81 ? 8.132 -1.730 -10.900 1.00 92.25 81 LEU A N 1
ATOM 643 C CA . LEU A 1 81 ? 9.504 -1.307 -10.624 1.00 92.25 81 LEU A CA 1
ATOM 644 C C . LEU A 1 81 ? 10.228 -1.012 -11.937 1.00 92.25 81 LEU A C 1
ATOM 646 O O . LEU A 1 81 ? 10.267 -1.849 -12.843 1.00 92.25 81 LEU A O 1
ATOM 650 N N . HIS A 1 82 ? 10.813 0.179 -12.025 1.00 89.38 82 HIS A N 1
ATOM 651 C CA . HIS A 1 82 ? 11.470 0.669 -13.243 1.00 89.38 82 HIS A CA 1
ATOM 652 C C . HIS A 1 82 ? 12.961 0.966 -13.057 1.00 89.38 82 HIS A C 1
ATOM 654 O O . HIS A 1 82 ? 13.657 1.275 -14.022 1.00 89.38 82 HIS A O 1
ATOM 660 N N . GLU A 1 83 ? 13.455 0.835 -11.828 1.00 85.81 83 GLU A N 1
ATOM 661 C CA . GLU A 1 83 ? 14.848 1.052 -11.453 1.00 85.81 83 GLU A CA 1
ATOM 662 C C . GLU A 1 83 ? 15.481 -0.243 -10.933 1.00 85.81 83 GLU A C 1
ATOM 664 O O . GLU A 1 83 ? 14.815 -1.269 -10.773 1.00 85.81 83 GLU A O 1
ATOM 669 N N . GLY A 1 84 ? 16.787 -0.214 -10.656 1.00 82.81 84 GLY A N 1
ATOM 670 C CA . GLY A 1 84 ? 17.432 -1.319 -9.951 1.00 82.81 84 GLY A CA 1
ATOM 671 C C . GLY A 1 84 ? 16.784 -1.512 -8.579 1.00 82.81 84 GLY A C 1
ATOM 672 O O . GLY A 1 84 ? 16.628 -0.547 -7.839 1.00 82.81 84 GLY A O 1
ATOM 673 N N . HIS 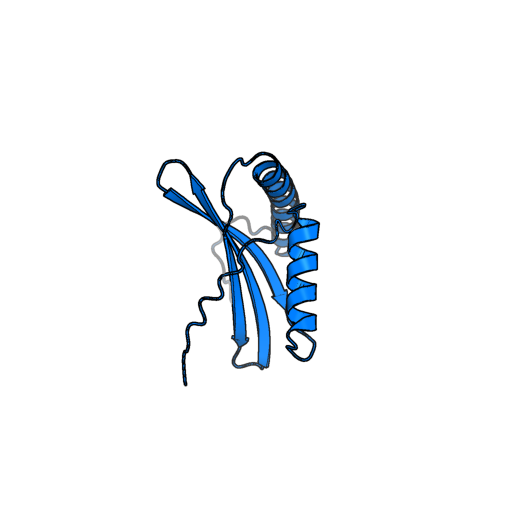A 1 85 ? 16.414 -2.749 -8.228 1.00 86.44 85 HIS A N 1
ATOM 674 C CA . HIS A 1 85 ? 15.708 -3.076 -6.979 1.00 86.44 85 HIS A CA 1
ATOM 675 C C . HIS A 1 85 ? 16.622 -2.998 -5.743 1.00 86.44 85 HIS A C 1
ATOM 677 O O . HIS A 1 85 ? 16.840 -3.982 -5.032 1.00 86.44 85 HIS A O 1
ATOM 683 N N . THR A 1 86 ? 17.218 -1.835 -5.506 1.00 89.12 86 THR A N 1
ATOM 684 C CA . THR A 1 86 ? 17.999 -1.575 -4.302 1.00 89.12 86 THR A CA 1
ATOM 685 C C . THR A 1 86 ? 17.067 -1.519 -3.092 1.00 89.12 86 THR A C 1
ATOM 687 O O . THR A 1 86 ? 15.882 -1.203 -3.206 1.00 89.12 86 THR A O 1
ATOM 690 N N . GLY A 1 87 ? 17.601 -1.815 -1.905 1.00 87.50 87 GLY A N 1
ATOM 691 C CA . GLY A 1 87 ? 16.819 -1.707 -0.670 1.00 87.50 87 GLY A CA 1
ATOM 692 C C . GLY A 1 87 ? 16.295 -0.289 -0.420 1.00 87.50 87 GLY A C 1
ATOM 693 O O . GLY A 1 87 ? 15.200 -0.138 0.107 1.00 87.50 87 GLY A O 1
ATOM 694 N N . GLU A 1 88 ? 17.046 0.733 -0.841 1.00 89.62 88 GLU A N 1
ATOM 695 C CA . GLU A 1 88 ? 16.648 2.143 -0.758 1.00 89.62 88 GLU A CA 1
ATOM 696 C C . GLU A 1 88 ? 15.423 2.427 -1.631 1.00 89.62 88 GLU A C 1
ATOM 698 O O . GLU A 1 88 ? 14.402 2.864 -1.110 1.00 89.62 88 GLU A O 1
ATOM 703 N N . TYR A 1 89 ? 15.466 2.054 -2.913 1.00 88.88 89 TYR A N 1
ATOM 704 C CA . TYR A 1 89 ? 14.343 2.250 -3.831 1.00 88.88 89 TYR A CA 1
ATOM 705 C C . TYR A 1 89 ? 13.074 1.517 -3.365 1.00 88.88 89 TYR A C 1
ATOM 707 O O . TYR A 1 89 ? 11.981 2.082 -3.351 1.00 88.88 89 TYR A O 1
ATOM 715 N N . LEU A 1 90 ? 13.204 0.268 -2.906 1.00 90.75 90 LEU A N 1
ATOM 716 C CA . LEU A 1 90 ? 12.061 -0.484 -2.373 1.00 90.75 90 LEU A CA 1
ATOM 717 C C . LEU A 1 90 ? 11.487 0.158 -1.099 1.00 90.75 90 LEU A C 1
ATOM 719 O O . LEU A 1 90 ? 10.267 0.196 -0.925 1.00 90.75 90 LEU A O 1
ATOM 723 N N . ALA A 1 91 ? 12.347 0.683 -0.220 1.00 90.75 91 ALA A N 1
ATOM 724 C CA . ALA A 1 91 ? 11.918 1.402 0.976 1.00 90.75 91 ALA A CA 1
ATOM 725 C C . ALA A 1 91 ? 11.211 2.721 0.628 1.00 90.75 91 ALA A C 1
ATOM 727 O O . ALA A 1 91 ? 10.219 3.061 1.274 1.00 90.75 91 ALA A O 1
ATOM 728 N N . GLU A 1 92 ? 11.667 3.432 -0.404 1.00 91.75 92 GLU A N 1
ATOM 729 C CA . GLU A 1 92 ? 11.010 4.636 -0.917 1.00 91.75 92 GLU A CA 1
ATOM 730 C C . GLU A 1 92 ? 9.615 4.334 -1.471 1.00 91.75 92 GLU A C 1
ATOM 732 O O . GLU A 1 92 ? 8.659 5.023 -1.108 1.00 91.75 92 GLU A O 1
ATOM 737 N N . MET A 1 93 ? 9.465 3.278 -2.281 1.00 92.50 93 MET A N 1
ATOM 738 C CA . MET A 1 93 ? 8.159 2.860 -2.815 1.00 92.50 93 MET A CA 1
ATOM 739 C C . MET A 1 93 ? 7.185 2.481 -1.694 1.00 92.50 93 MET A C 1
ATOM 741 O O . MET A 1 93 ? 6.026 2.908 -1.693 1.00 92.50 93 MET A O 1
ATOM 745 N N . LEU A 1 94 ? 7.665 1.739 -0.692 1.00 91.94 94 LEU A N 1
ATOM 746 C CA . LEU A 1 94 ? 6.878 1.405 0.492 1.00 91.94 94 LEU A CA 1
ATOM 747 C C . LEU A 1 94 ? 6.471 2.659 1.276 1.00 91.94 94 LEU A C 1
ATOM 749 O O . LEU A 1 94 ? 5.302 2.819 1.625 1.00 91.94 94 LEU A O 1
ATOM 753 N N . ALA A 1 95 ? 7.420 3.552 1.560 1.00 90.44 95 ALA A N 1
ATOM 754 C CA . ALA A 1 95 ? 7.164 4.766 2.327 1.00 90.44 95 ALA A CA 1
ATOM 755 C C . ALA A 1 95 ? 6.170 5.689 1.610 1.00 90.44 95 ALA A C 1
ATOM 757 O O . ALA A 1 95 ? 5.282 6.249 2.257 1.00 90.44 95 ALA A O 1
ATOM 758 N N . ALA A 1 96 ? 6.283 5.816 0.285 1.00 91.88 96 ALA A N 1
ATOM 759 C CA . ALA A 1 96 ? 5.344 6.571 -0.535 1.00 91.88 96 ALA A CA 1
ATOM 760 C C . ALA A 1 96 ? 3.925 5.992 -0.442 1.00 91.88 96 ALA A C 1
ATOM 762 O O . ALA A 1 96 ? 2.985 6.741 -0.171 1.00 91.88 96 ALA A O 1
ATOM 763 N N . CYS A 1 97 ? 3.784 4.668 -0.574 1.00 92.50 97 CYS A N 1
ATOM 764 C CA . CYS A 1 97 ? 2.504 3.977 -0.417 1.00 92.50 97 CYS A CA 1
ATOM 765 C C . CYS A 1 97 ? 1.892 4.233 0.970 1.00 92.50 97 CYS A C 1
ATOM 767 O O . CYS A 1 97 ? 0.766 4.712 1.075 1.00 92.50 97 CYS A O 1
ATOM 769 N N . LEU A 1 98 ? 2.628 3.963 2.052 1.00 89.56 98 LEU A N 1
ATOM 770 C CA . LEU A 1 98 ? 2.099 4.113 3.415 1.00 89.56 98 LEU A CA 1
ATOM 771 C C . LEU A 1 98 ? 1.724 5.565 3.738 1.00 89.56 98 LEU A C 1
ATOM 773 O O . LEU A 1 98 ? 0.692 5.811 4.364 1.00 89.56 98 LEU A O 1
ATOM 777 N N . LYS A 1 99 ? 2.521 6.529 3.262 1.00 89.38 99 LYS A N 1
ATOM 778 C CA . LYS A 1 99 ? 2.230 7.957 3.416 1.00 89.38 99 LYS A CA 1
ATOM 779 C C . LYS A 1 99 ? 0.940 8.357 2.707 1.00 89.38 99 LYS A C 1
ATOM 781 O O . LYS A 1 99 ? 0.164 9.117 3.280 1.00 89.38 99 LYS A O 1
ATOM 786 N N . ASP A 1 100 ? 0.708 7.863 1.492 1.00 91.44 100 ASP A N 1
ATOM 787 C CA . ASP A 1 100 ? -0.536 8.131 0.768 1.00 91.44 100 ASP A CA 1
ATOM 788 C C . ASP A 1 100 ? -1.746 7.586 1.537 1.00 91.44 100 ASP A C 1
ATOM 790 O O . ASP A 1 100 ? -2.758 8.272 1.656 1.00 91.44 100 ASP A O 1
ATOM 794 N N . TYR A 1 101 ? -1.608 6.426 2.185 1.00 89.62 101 TYR A N 1
ATOM 795 C CA . TYR A 1 101 ? -2.651 5.873 3.050 1.00 89.62 101 TYR A CA 1
ATOM 796 C C . TYR A 1 101 ? -2.765 6.529 4.444 1.00 89.62 101 TYR A C 1
ATOM 798 O O . TYR A 1 101 ? -3.557 6.072 5.263 1.00 89.62 101 TYR A O 1
ATOM 806 N N . ALA A 1 102 ? -2.004 7.595 4.726 1.00 86.56 102 ALA A N 1
ATOM 807 C CA . ALA A 1 102 ? -1.904 8.238 6.043 1.00 86.56 102 ALA A CA 1
ATOM 808 C C . ALA A 1 102 ? -1.481 7.285 7.183 1.00 86.56 102 ALA A C 1
ATOM 810 O O . ALA A 1 102 ? -1.697 7.563 8.363 1.00 86.56 102 ALA A O 1
ATOM 811 N N . ILE A 1 103 ? -0.822 6.179 6.837 1.00 82.56 103 ILE A N 1
ATOM 812 C CA . ILE A 1 103 ? -0.332 5.191 7.792 1.00 82.56 103 ILE A CA 1
ATOM 813 C C . ILE A 1 103 ? 1.050 5.643 8.236 1.00 82.56 103 ILE A C 1
ATOM 815 O O . ILE A 1 103 ? 2.052 5.479 7.536 1.00 82.56 103 ILE A O 1
ATOM 819 N N . VAL A 1 104 ? 1.103 6.259 9.416 1.00 69.75 104 VAL A N 1
ATOM 820 C CA . VAL A 1 104 ? 2.374 6.610 10.043 1.00 69.75 104 VAL A CA 1
ATOM 821 C C . VAL A 1 104 ? 3.081 5.308 10.390 1.00 69.75 104 VAL A C 1
ATOM 823 O O . VAL A 1 104 ? 2.542 4.481 11.123 1.00 69.75 104 VAL A O 1
ATOM 826 N N . LEU A 1 105 ? 4.296 5.130 9.867 1.00 56.19 105 LEU A N 1
ATOM 827 C CA . LEU A 1 105 ? 5.209 4.067 10.277 1.00 56.19 105 LEU A CA 1
ATOM 828 C C . LEU A 1 105 ? 5.448 4.180 11.791 1.00 56.19 105 LEU A C 1
ATOM 830 O O . LEU A 1 105 ? 6.381 4.842 12.245 1.00 56.19 105 LEU A O 1
ATOM 834 N N . LEU A 1 106 ? 4.608 3.519 12.588 1.00 46.25 106 LEU A N 1
ATOM 835 C CA . LEU A 1 106 ? 4.938 3.153 13.954 1.00 46.25 106 LEU A CA 1
ATOM 836 C C . LEU A 1 106 ? 6.012 2.079 13.827 1.00 46.25 106 LEU A C 1
ATOM 838 O O . LEU A 1 106 ? 5.741 0.888 13.700 1.00 46.25 106 LEU A O 1
ATOM 842 N N . THR A 1 107 ? 7.259 2.528 13.762 1.00 39.94 107 THR A N 1
ATOM 843 C CA . THR A 1 107 ? 8.445 1.685 13.728 1.00 39.94 107 THR A CA 1
ATOM 844 C C . THR A 1 107 ? 8.475 0.801 14.967 1.00 39.94 107 THR A C 1
ATOM 846 O O . THR A 1 107 ? 8.986 1.180 16.016 1.00 39.94 107 THR A O 1
ATOM 849 N N . LYS A 1 108 ? 7.931 -0.408 14.837 1.00 37.12 108 LYS A N 1
ATOM 850 C CA . LYS A 1 108 ? 8.234 -1.565 15.676 1.00 37.12 108 LYS A CA 1
ATOM 851 C C . LYS A 1 108 ? 7.872 -2.823 14.885 1.00 37.12 108 LYS A C 1
ATOM 853 O O . LYS A 1 108 ? 6.741 -3.283 14.915 1.00 37.12 108 LYS A O 1
ATOM 858 N N . TYR A 1 109 ? 8.887 -3.372 14.220 1.00 40.38 109 TYR A N 1
ATOM 859 C CA . TYR A 1 109 ? 8.923 -4.695 13.586 1.00 40.38 109 TYR A CA 1
ATOM 860 C C . TYR A 1 109 ? 8.264 -4.823 12.200 1.00 40.38 109 TYR A C 1
ATOM 862 O O . TYR A 1 109 ? 7.132 -5.273 12.059 1.00 40.38 109 TYR A O 1
ATOM 870 N N . VAL A 1 110 ? 9.045 -4.539 11.151 1.00 43.00 110 VAL A N 1
ATOM 871 C CA . VAL A 1 110 ? 8.842 -5.173 9.839 1.00 43.00 110 VAL A CA 1
ATOM 872 C C . VAL A 1 110 ? 9.399 -6.593 9.949 1.00 43.00 110 VAL A C 1
ATOM 874 O O . VAL A 1 110 ? 10.614 -6.777 10.027 1.00 43.00 110 VAL A O 1
ATOM 877 N N . TYR A 1 111 ? 8.527 -7.598 10.017 1.00 39.50 111 TYR A N 1
ATOM 878 C CA . TYR A 1 111 ? 8.937 -8.995 9.886 1.00 39.50 111 TYR A CA 1
ATOM 879 C C . TYR A 1 111 ? 8.927 -9.358 8.404 1.00 39.50 111 TYR A C 1
ATOM 881 O O . TYR A 1 111 ? 7.870 -9.514 7.803 1.00 39.50 111 TYR A O 1
ATOM 889 N N . GLN A 1 112 ? 10.110 -9.483 7.809 1.00 42.81 112 GLN A N 1
ATOM 890 C CA . GLN A 1 112 ? 10.248 -10.056 6.479 1.00 42.81 112 GLN A CA 1
ATOM 891 C C . GLN A 1 112 ? 10.176 -11.581 6.616 1.00 42.81 112 GLN A C 1
ATOM 893 O O . GLN A 1 112 ? 11.129 -12.212 7.076 1.00 42.81 112 GLN A O 1
ATOM 898 N N . THR A 1 113 ? 9.061 -12.200 6.232 1.00 37.75 113 THR A N 1
ATOM 899 C CA . THR A 1 113 ? 9.077 -13.632 5.919 1.00 37.75 113 THR A CA 1
ATOM 900 C C . THR A 1 113 ? 9.647 -13.764 4.514 1.00 37.75 113 THR A C 1
ATOM 902 O O . THR A 1 113 ? 8.922 -13.723 3.528 1.00 37.75 113 THR A O 1
ATOM 905 N N . LEU A 1 114 ? 10.975 -13.862 4.417 1.00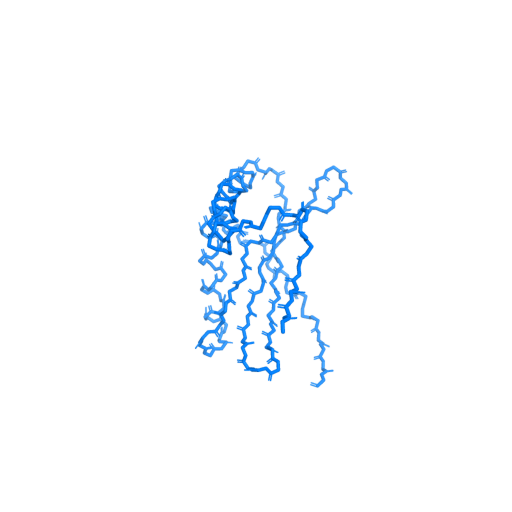 36.50 114 LEU A N 1
ATOM 906 C CA . LEU A 1 114 ? 11.627 -14.337 3.201 1.00 36.50 114 LEU A CA 1
ATOM 907 C C . LEU A 1 114 ? 11.187 -15.791 2.994 1.00 36.50 114 LEU A C 1
ATOM 909 O O . LEU A 1 114 ? 11.727 -16.700 3.627 1.00 36.50 114 LEU A O 1
ATOM 913 N N . ALA A 1 115 ? 10.197 -16.015 2.129 1.00 33.06 115 ALA A N 1
ATOM 914 C CA . ALA A 1 115 ? 10.053 -17.306 1.480 1.00 33.06 115 ALA A CA 1
ATOM 915 C C . ALA A 1 115 ? 11.296 -17.477 0.601 1.00 33.06 115 ALA A C 1
ATOM 917 O O . ALA A 1 115 ? 11.441 -16.874 -0.460 1.00 33.06 115 ALA A O 1
ATOM 918 N N . ALA A 1 116 ? 12.263 -18.214 1.135 1.00 37.44 116 ALA A N 1
ATOM 919 C CA . ALA A 1 116 ? 13.446 -18.638 0.423 1.00 37.44 116 ALA A CA 1
ATOM 920 C C . ALA A 1 116 ? 13.049 -19.682 -0.625 1.00 37.44 116 ALA A C 1
ATOM 922 O O . ALA A 1 116 ? 13.281 -20.870 -0.420 1.00 37.44 116 ALA A O 1
ATOM 923 N N . ASP A 1 117 ? 12.497 -19.245 -1.752 1.00 32.81 117 ASP A N 1
ATOM 924 C CA . ASP A 1 117 ? 12.370 -20.109 -2.918 1.00 32.81 117 ASP A CA 1
ATOM 925 C C . ASP A 1 117 ? 13.614 -19.938 -3.785 1.00 32.81 117 ASP A C 1
ATOM 927 O O . ASP A 1 117 ? 13.734 -19.077 -4.654 1.00 32.81 117 ASP A O 1
ATOM 931 N N . LYS A 1 118 ? 14.590 -20.795 -3.473 1.00 33.66 118 LYS A N 1
ATOM 932 C CA . LYS A 1 118 ? 15.581 -21.251 -4.441 1.00 33.66 118 LYS A CA 1
ATOM 933 C C . LYS A 1 118 ? 14.837 -21.885 -5.616 1.00 33.66 118 LYS A C 1
ATOM 935 O O . LYS A 1 118 ? 14.293 -22.973 -5.438 1.00 33.66 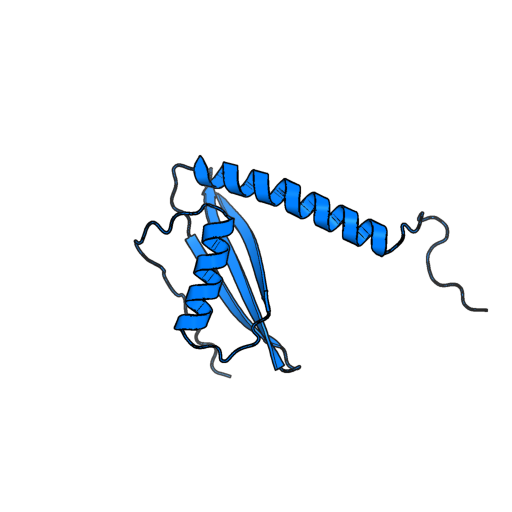118 LYS A O 1
ATOM 940 N N . LEU A 1 119 ? 14.928 -21.280 -6.795 1.00 33.25 119 LEU A N 1
ATOM 941 C CA . LEU A 1 119 ? 14.940 -21.983 -8.078 1.00 33.25 119 LEU A CA 1
ATOM 942 C C . LEU A 1 119 ? 15.968 -21.321 -8.994 1.00 33.25 119 LEU A C 1
ATOM 944 O O . LEU A 1 119 ? 15.889 -20.087 -9.171 1.00 33.25 119 LEU A O 1
#

Secondary structure (DSSP, 8-state):
----S-TTS----HHHHHHHHHHHHHHHHHHHHHHHHH--S-EEEEEEEEE-TTS-EEEEEEEEEEETTEEEEEEEEEEEE-S---HHHHHHHHHHHHHHTT-----S-----------

pLDDT: mean 78.58, std 19.1, range [32.06, 94.44]

InterPro domains:
  IPR012337 Ribonuclease H-like superfamily [SSF53098] (40-105)
  IPR052035 Zinc finger BED domain-containing [PTHR46481] (3-103)

Foldseek 3Di:
DDDDDDPPDPDDDPVVVVVVVVVVCVVVLVVLLVVVVPDPFDKAKDKDWDADPVRWIKIWIKIWTDDPNDIDIDTQDIGTDDDPPDPVVVVVVVVVSCVSSVNPPPPDDNDDPPPPDDD

Organism: Sphaerobolus stellatus (strain SS14) (NCBI:txid990650)

Sequence (119 aa):
NFKILYSKVNIISQSIVAQDVGEMFTLTKENVKWYFVDTDGKIHIVIDGWTSPQVFSSIGITIQYACDGHIEVFILEFIGLHEGHTGEYLAEMLAACLKDYAIVLLTKYVYQTLAADKL

Radius of gyration: 18.74 Å; chains: 1; bounding box: 46×30×59 Å